Protein AF-A0A2G9TYV4-F1 (afdb_monomer_lite)

Sequence (156 aa):
MEMLVFETKEGEVLARVSMEAICGSSRYFHGMFTSDLFEKRSGRRRFLFCPEEEDCSAEDFTRFLHYLAGCRSQCTAISSAHTCVALIRLSDRYLCPTLSEFVCSPHGPVRRILTGETLPAGGDVSANVDTVLHQFAGRGSASLHMSVPLARRHLH

Organism: Teladorsagia circumcincta (NCBI:txid45464)

Foldseek 3Di:
DQWAWEAEPVRHTLDIAHLVLLLVQFVQSVCCCVDPHVCVVVVHRYHYDDCVVLVADSLLVSLLRCVSNVNPPCSNDDDEPRSLVSQCSVCVVRVRVVSVCQQPPPPHPCVVHPDQVRDPPDDDNVCPVCVVVCVVVVPPDDDDPDPDPPPDDDDD

Structure (mmCIF, N/CA/C/O backbone):
data_AF-A0A2G9TYV4-F1
#
_entry.id   AF-A0A2G9TYV4-F1
#
loop_
_atom_site.group_PDB
_atom_site.id
_atom_site.type_symbol
_atom_site.label_atom_id
_atom_site.label_alt_id
_atom_site.label_comp_id
_atom_site.label_asym_id
_atom_site.label_entity_id
_atom_site.label_seq_id
_atom_site.pdbx_PDB_ins_code
_atom_site.Cartn_x
_atom_site.Cartn_y
_atom_site.Cartn_z
_atom_site.occupancy
_atom_site.B_iso_or_equiv
_atom_site.auth_seq_id
_atom_site.auth_comp_id
_atom_site.auth_asym_id
_atom_site.auth_atom_id
_atom_site.pdbx_PDB_model_num
ATOM 1 N N . MET A 1 1 ? -18.434 -3.337 7.833 1.00 64.56 1 MET A N 1
ATOM 2 C CA . MET A 1 1 ? -16.976 -3.531 7.689 1.00 64.56 1 MET A CA 1
ATOM 3 C C . MET A 1 1 ? -16.286 -2.244 8.069 1.00 64.56 1 MET A C 1
ATOM 5 O O . MET A 1 1 ? -16.724 -1.185 7.635 1.00 64.56 1 MET A O 1
ATOM 9 N N . GLU A 1 2 ? -15.263 -2.331 8.906 1.00 86.50 2 GLU A N 1
ATOM 10 C CA . GLU A 1 2 ? -14.478 -1.171 9.316 1.00 86.50 2 GLU A CA 1
ATOM 11 C C . GLU A 1 2 ? -13.427 -0.847 8.248 1.00 86.50 2 GLU A C 1
ATOM 13 O O . GLU A 1 2 ? -12.725 -1.742 7.772 1.00 86.50 2 GLU A O 1
ATOM 18 N N . MET A 1 3 ? -13.357 0.420 7.836 1.00 92.25 3 MET A N 1
ATOM 19 C CA . MET A 1 3 ? -12.525 0.878 6.721 1.00 92.25 3 MET A CA 1
ATOM 20 C C . MET A 1 3 ? -11.493 1.886 7.211 1.00 92.25 3 MET A C 1
ATOM 22 O O . MET A 1 3 ? -11.811 2.761 8.017 1.00 92.25 3 MET A O 1
ATOM 26 N N . LEU A 1 4 ? -10.278 1.787 6.681 1.00 92.75 4 LEU A N 1
ATOM 27 C CA . LEU A 1 4 ? -9.241 2.799 6.813 1.00 92.75 4 LEU A CA 1
ATOM 28 C C . LEU A 1 4 ? -9.221 3.669 5.560 1.00 92.75 4 LEU A C 1
ATOM 30 O O . LEU A 1 4 ? -9.343 3.162 4.443 1.00 92.75 4 LEU A O 1
ATOM 34 N N . VAL A 1 5 ? -9.071 4.973 5.755 1.00 94.56 5 VAL A N 1
ATOM 35 C CA . VAL A 1 5 ? -8.992 5.975 4.693 1.00 94.56 5 VAL A CA 1
ATOM 36 C C . VAL A 1 5 ? -7.582 6.541 4.675 1.00 94.56 5 VAL A C 1
ATOM 38 O O . VAL A 1 5 ? -7.092 7.007 5.702 1.00 94.56 5 VAL A O 1
ATOM 41 N N . PHE A 1 6 ? -6.954 6.506 3.507 1.00 95.81 6 PHE A N 1
ATOM 42 C CA . PHE A 1 6 ? -5.655 7.114 3.259 1.00 95.81 6 PHE A CA 1
ATOM 43 C C . PHE A 1 6 ? -5.861 8.330 2.368 1.00 95.81 6 PHE A C 1
ATOM 45 O O . PHE A 1 6 ? -6.524 8.219 1.335 1.00 95.81 6 PHE A O 1
ATOM 52 N N . GLU A 1 7 ? -5.340 9.479 2.779 1.00 96.12 7 GLU A N 1
ATOM 53 C CA . GLU A 1 7 ? -5.560 10.752 2.093 1.00 96.12 7 GLU A CA 1
ATOM 54 C C . GLU A 1 7 ? -4.314 11.633 2.078 1.00 96.12 7 GLU A C 1
ATOM 56 O O . GLU A 1 7 ? -3.434 11.478 2.921 1.00 96.12 7 GLU A O 1
ATOM 61 N N . THR A 1 8 ? -4.231 12.559 1.129 1.00 93.12 8 THR A N 1
ATOM 62 C CA . THR A 1 8 ? -3.168 13.568 1.074 1.00 93.12 8 THR A CA 1
ATOM 63 C C . THR A 1 8 ? -3.439 14.725 2.045 1.00 93.12 8 THR A C 1
ATOM 65 O O . THR A 1 8 ? -4.520 14.833 2.630 1.00 93.12 8 THR A O 1
ATOM 68 N N . LYS A 1 9 ? -2.466 15.634 2.203 1.00 89.94 9 LYS A N 1
ATOM 69 C CA . LYS A 1 9 ? -2.612 16.875 2.997 1.00 89.94 9 LYS A CA 1
ATOM 70 C C . LYS A 1 9 ? -3.726 17.782 2.476 1.00 89.94 9 LYS A C 1
ATOM 72 O O . LYS A 1 9 ? -4.342 18.506 3.253 1.00 89.94 9 LYS A O 1
ATOM 77 N N . GLU A 1 10 ? -4.010 17.700 1.185 1.00 90.94 10 GLU A N 1
ATOM 78 C CA . GLU A 1 10 ? -5.048 18.447 0.480 1.00 90.94 10 GLU A CA 1
ATOM 79 C C . GLU A 1 10 ? -6.441 17.810 0.647 1.00 90.94 10 GLU A C 1
ATOM 81 O O . GLU A 1 10 ? -7.436 18.378 0.201 1.00 90.94 10 GLU A O 1
ATOM 86 N N . GLY A 1 11 ? -6.529 16.645 1.305 1.00 89.00 11 GLY A N 1
ATOM 87 C CA . GLY A 1 11 ? -7.773 15.904 1.525 1.00 89.00 11 GLY A CA 1
ATOM 88 C C . GLY A 1 11 ? -8.179 14.995 0.361 1.00 89.00 11 GLY A C 1
ATOM 89 O O . GLY A 1 11 ? -9.300 14.479 0.351 1.00 89.00 11 GLY A O 1
ATOM 90 N N . GLU A 1 12 ? -7.299 14.781 -0.623 1.00 93.75 12 GLU A N 1
ATOM 91 C CA . GLU A 1 12 ? -7.543 13.827 -1.704 1.00 93.75 12 GLU A CA 1
ATOM 92 C C . GLU A 1 12 ? -7.446 12.397 -1.167 1.00 93.75 12 GLU A C 1
ATOM 94 O O . GLU A 1 12 ? -6.443 12.009 -0.571 1.00 93.75 12 GLU A O 1
ATOM 99 N N . VAL A 1 13 ? -8.485 11.587 -1.377 1.00 95.81 13 VAL A N 1
ATOM 100 C CA . VAL A 1 13 ? -8.504 10.193 -0.918 1.00 95.81 13 VAL A CA 1
ATOM 101 C C . VAL A 1 13 ? -7.739 9.315 -1.902 1.00 95.81 13 VAL A C 1
ATOM 103 O O . VAL A 1 13 ? -8.197 9.097 -3.019 1.00 95.81 13 VAL A O 1
ATOM 106 N N . LEU A 1 14 ? -6.636 8.734 -1.438 1.00 93.88 14 LEU A N 1
ATOM 107 C CA . LEU A 1 14 ? -5.810 7.802 -2.204 1.00 93.88 14 LEU A CA 1
ATOM 108 C C . LEU A 1 14 ? -6.444 6.414 -2.277 1.00 93.88 14 LEU A C 1
ATOM 110 O O . LEU A 1 14 ? -6.595 5.835 -3.349 1.00 93.88 14 LEU A O 1
ATOM 114 N N . ALA A 1 15 ? -6.847 5.867 -1.126 1.00 94.44 15 ALA A N 1
ATOM 115 C CA . ALA A 1 15 ? -7.529 4.580 -1.080 1.00 94.44 15 ALA A CA 1
ATOM 116 C C . ALA A 1 15 ? -8.371 4.404 0.185 1.00 94.44 15 ALA A C 1
ATOM 118 O O . ALA A 1 15 ? -8.148 5.025 1.229 1.00 94.44 15 ALA A O 1
ATOM 119 N N . ARG A 1 16 ? -9.331 3.482 0.088 1.00 94.81 16 ARG A N 1
ATOM 120 C CA . ARG A 1 16 ? -10.092 2.953 1.221 1.00 94.81 16 ARG A CA 1
ATOM 121 C C . ARG A 1 16 ? -9.846 1.456 1.305 1.00 94.81 16 ARG A C 1
ATOM 123 O O . ARG A 1 16 ? -10.184 0.733 0.372 1.00 94.81 16 ARG A O 1
ATOM 130 N N . VAL A 1 17 ? -9.279 0.995 2.413 1.00 94.00 17 VAL A N 1
ATOM 131 C CA . VAL A 1 17 ? -8.905 -0.414 2.605 1.00 94.00 17 VAL A CA 1
ATOM 132 C C . VAL A 1 17 ? -9.639 -0.963 3.819 1.00 94.00 17 VAL A C 1
ATOM 134 O O . VAL A 1 17 ? -9.769 -0.268 4.827 1.00 94.00 17 VAL A O 1
ATOM 137 N N . SER A 1 18 ? -10.151 -2.192 3.737 1.00 93.69 18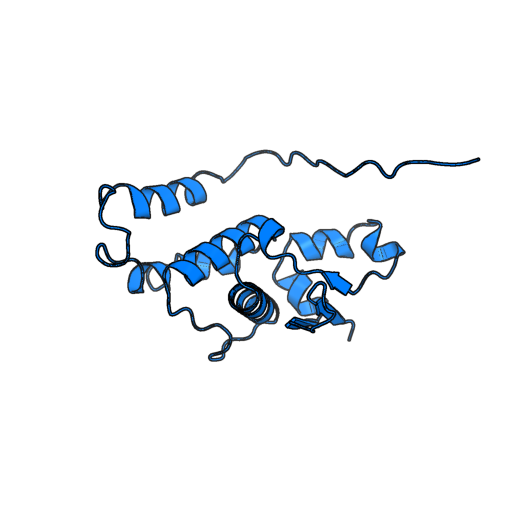 SER A N 1
ATOM 138 C CA . SER A 1 18 ? -10.776 -2.816 4.902 1.00 93.69 18 SER A CA 1
ATOM 139 C C . SER A 1 18 ? -9.729 -3.079 5.983 1.00 93.69 18 SER A C 1
ATOM 141 O O . SER A 1 18 ? -8.599 -3.486 5.699 1.00 93.69 18 SER A O 1
ATOM 143 N N . MET A 1 19 ? -10.109 -2.856 7.240 1.00 91.00 19 MET A N 1
ATOM 144 C CA . MET A 1 19 ? -9.226 -3.127 8.374 1.00 91.00 19 MET A CA 1
ATOM 145 C C . MET A 1 19 ? -8.832 -4.611 8.434 1.00 91.00 19 MET A C 1
ATOM 147 O O . MET A 1 19 ? -7.707 -4.944 8.782 1.00 91.00 19 MET A O 1
ATOM 151 N N . GLU A 1 20 ? -9.731 -5.509 8.037 1.00 91.62 20 GLU A N 1
ATOM 152 C CA . GLU A 1 20 ? -9.445 -6.942 7.954 1.00 91.62 20 GLU A CA 1
ATOM 153 C C . GLU A 1 20 ? -8.304 -7.247 6.971 1.00 91.62 20 GLU A C 1
ATOM 155 O O . GLU A 1 20 ? -7.328 -7.897 7.343 1.00 91.62 20 GLU A O 1
ATOM 160 N N . ALA A 1 21 ? -8.380 -6.724 5.742 1.00 92.25 21 ALA A N 1
ATOM 161 C CA . ALA A 1 21 ? -7.376 -6.995 4.715 1.00 92.25 21 ALA A CA 1
ATOM 162 C C . ALA A 1 21 ? -6.012 -6.395 5.078 1.00 92.25 21 ALA A C 1
ATOM 164 O O . ALA A 1 21 ? -4.978 -7.054 4.937 1.00 92.25 21 ALA A O 1
ATOM 165 N N . ILE A 1 22 ? -6.004 -5.168 5.605 1.00 92.19 22 ILE A N 1
ATOM 166 C CA . ILE A 1 22 ? -4.757 -4.488 5.953 1.00 92.19 22 ILE A CA 1
ATOM 167 C C . ILE A 1 22 ? -4.075 -5.134 7.167 1.00 92.19 22 ILE A C 1
ATOM 169 O O . ILE A 1 22 ? -2.862 -5.324 7.151 1.00 92.19 22 ILE A O 1
ATOM 173 N N . CYS A 1 23 ? -4.834 -5.561 8.183 1.00 91.50 23 CYS A N 1
ATOM 174 C CA . CYS A 1 23 ? -4.296 -6.287 9.335 1.00 91.50 23 CYS A CA 1
ATOM 175 C C . CYS A 1 23 ? -3.861 -7.712 8.976 1.00 91.50 23 CYS A C 1
ATOM 177 O O . CYS A 1 23 ? -2.940 -8.234 9.598 1.00 91.50 23 CYS A O 1
ATOM 179 N N . GLY A 1 24 ? -4.499 -8.348 7.989 1.00 91.62 24 GLY A N 1
ATOM 180 C CA . GLY A 1 24 ? -4.069 -9.648 7.471 1.00 91.62 24 GLY A CA 1
ATOM 181 C C . GLY A 1 24 ? -2.765 -9.575 6.671 1.00 91.62 24 GLY A C 1
ATOM 182 O O . GLY A 1 24 ? -1.984 -10.524 6.680 1.00 91.62 24 GLY A O 1
ATOM 183 N N . SER A 1 25 ? -2.507 -8.442 6.012 1.00 91.38 25 SER A N 1
ATOM 184 C CA . SER A 1 25 ? -1.367 -8.277 5.098 1.00 91.38 25 SER A CA 1
ATOM 185 C C . SER A 1 25 ? -0.159 -7.561 5.712 1.00 91.38 25 SER A C 1
ATOM 187 O O . SER A 1 25 ? 0.959 -7.728 5.228 1.00 91.38 25 SER A O 1
ATOM 189 N N . SER A 1 26 ? -0.361 -6.775 6.772 1.00 93.44 26 SER A N 1
ATOM 190 C CA . SER A 1 26 ? 0.674 -5.955 7.409 1.00 93.44 26 SER A CA 1
ATOM 191 C C . SER A 1 26 ? 0.731 -6.218 8.912 1.00 93.44 26 SER A C 1
ATOM 193 O O . SER A 1 26 ? -0.211 -5.892 9.644 1.00 93.44 26 SER A O 1
ATOM 195 N N . ARG A 1 27 ? 1.896 -6.645 9.412 1.00 91.69 27 ARG A N 1
ATOM 196 C CA . ARG A 1 27 ? 2.110 -6.796 10.862 1.00 91.69 27 ARG A CA 1
ATOM 197 C C . ARG A 1 27 ? 2.092 -5.461 11.606 1.00 91.69 27 ARG A C 1
ATOM 199 O O . ARG A 1 27 ? 1.714 -5.439 12.773 1.00 91.69 27 ARG A O 1
ATOM 206 N N . TYR A 1 28 ? 2.448 -4.364 10.937 1.00 91.00 28 TYR A N 1
ATOM 207 C CA . TYR A 1 28 ? 2.394 -3.017 11.504 1.00 91.00 28 TYR A CA 1
ATOM 208 C C . TYR A 1 28 ? 0.957 -2.630 11.886 1.00 91.00 28 TYR A C 1
ATOM 210 O O . TYR A 1 28 ? 0.657 -2.426 13.061 1.00 91.00 28 TYR A O 1
ATOM 218 N N . PHE A 1 29 ? 0.044 -2.617 10.908 1.00 90.75 29 PHE A N 1
ATOM 219 C CA . PHE A 1 29 ? -1.376 -2.347 11.149 1.00 90.75 29 PHE A CA 1
ATOM 220 C C . PHE A 1 29 ? -2.020 -3.384 12.074 1.00 90.75 29 PHE A C 1
ATOM 222 O O . PHE A 1 29 ? -2.789 -3.003 12.955 1.00 90.75 29 PHE A O 1
ATOM 229 N N . HIS A 1 30 ? -1.659 -4.668 11.949 1.00 90.38 30 HIS A N 1
ATOM 230 C CA . HIS A 1 30 ? -2.106 -5.680 12.902 1.00 90.38 30 HIS A CA 1
ATOM 231 C C . HIS A 1 30 ? -1.752 -5.274 14.336 1.00 90.38 30 HIS A C 1
ATOM 233 O O . HIS A 1 30 ? -2.644 -5.165 15.168 1.00 90.38 30 HIS A O 1
ATOM 239 N N . GLY A 1 31 ? -0.479 -4.975 14.612 1.00 88.06 31 GLY A N 1
ATOM 240 C CA . GLY A 1 31 ? -0.024 -4.547 15.933 1.00 88.06 31 GLY A CA 1
ATOM 241 C C . GLY A 1 31 ? -0.699 -3.261 16.412 1.00 88.06 31 GLY A C 1
ATOM 242 O O . GLY A 1 31 ? -1.088 -3.189 17.575 1.00 88.06 31 GLY A O 1
ATOM 243 N N . MET A 1 32 ? -0.903 -2.285 15.522 1.00 85.69 32 MET A N 1
ATOM 244 C CA . MET A 1 32 ? -1.574 -1.013 15.819 1.00 85.69 32 MET A CA 1
ATOM 245 C C . MET A 1 32 ? -3.020 -1.199 16.303 1.00 85.69 32 MET A C 1
ATOM 247 O O . MET A 1 32 ? -3.454 -0.498 17.216 1.00 85.69 32 MET A O 1
ATOM 251 N N . PHE A 1 33 ? -3.767 -2.132 15.705 1.00 84.25 33 PHE A N 1
ATOM 252 C CA . PHE A 1 33 ? -5.195 -2.315 15.989 1.00 84.25 33 PHE A CA 1
ATOM 253 C C . PHE A 1 33 ? -5.515 -3.467 16.949 1.00 84.25 33 PHE A C 1
ATOM 255 O O . PHE A 1 33 ? -6.589 -3.462 17.557 1.00 84.25 33 PHE A O 1
ATOM 262 N N . THR A 1 34 ? -4.628 -4.451 17.119 1.00 79.06 34 THR A N 1
ATOM 263 C CA . THR A 1 34 ? -4.834 -5.533 18.097 1.00 79.06 34 THR A CA 1
ATOM 264 C C . THR A 1 34 ? -4.306 -5.178 19.477 1.00 79.06 34 THR A C 1
ATOM 266 O O . THR A 1 34 ? -4.950 -5.528 20.470 1.00 79.06 34 THR A O 1
ATOM 269 N N . SER A 1 35 ? -3.205 -4.430 19.551 1.00 64.38 35 SER A N 1
ATOM 270 C CA . SER A 1 35 ? -2.668 -3.938 20.816 1.00 64.38 35 SER A CA 1
ATOM 271 C C . SER A 1 35 ? -3.591 -2.879 21.419 1.00 64.38 35 SER A C 1
ATOM 273 O O . SER A 1 35 ? -4.299 -2.160 20.713 1.00 64.38 35 SER A O 1
ATOM 275 N N . ASP A 1 36 ? -3.537 -2.719 22.738 1.00 63.34 36 ASP A N 1
ATOM 276 C CA . ASP A 1 36 ? -4.225 -1.657 23.488 1.00 63.34 36 ASP A CA 1
ATOM 277 C C . ASP A 1 36 ? -3.595 -0.259 23.266 1.00 63.34 36 ASP A C 1
ATOM 279 O O . ASP A 1 36 ? -3.563 0.596 24.154 1.00 63.34 36 ASP A O 1
ATOM 283 N N . LEU A 1 37 ? -3.071 -0.031 22.060 1.00 60.72 37 LEU A N 1
ATOM 284 C CA . LEU A 1 37 ? -2.454 1.207 21.613 1.00 60.72 37 LEU A CA 1
ATOM 285 C C . LEU A 1 37 ? -3.516 2.284 21.354 1.00 60.72 37 LEU A C 1
ATOM 287 O O . LEU A 1 37 ? -4.715 2.019 21.194 1.00 60.72 37 LEU A O 1
ATOM 291 N N . PHE A 1 38 ? -3.060 3.536 21.355 1.00 55.94 38 PHE A N 1
ATOM 292 C CA . PHE A 1 38 ? -3.910 4.722 21.295 1.00 55.94 38 PHE A CA 1
ATOM 293 C C . PHE A 1 38 ? -4.833 4.725 20.069 1.00 55.94 38 PHE A C 1
ATOM 295 O O . PHE A 1 38 ? -5.961 5.194 20.159 1.00 55.94 38 PHE A O 1
ATOM 302 N N . GLU A 1 39 ? -4.423 4.156 18.939 1.00 59.88 39 GLU A N 1
ATOM 303 C CA . GLU A 1 39 ? -5.185 4.099 17.686 1.00 59.88 39 GLU A CA 1
ATOM 304 C C . GLU A 1 39 ? -6.472 3.266 17.795 1.00 59.88 39 GLU A C 1
ATOM 306 O O . GLU A 1 39 ? -7.505 3.637 17.225 1.00 59.88 39 GLU A O 1
ATOM 311 N N . LYS A 1 40 ? -6.455 2.182 18.583 1.00 56.97 40 LYS A N 1
ATOM 312 C CA . LYS A 1 40 ? -7.660 1.402 18.900 1.00 56.97 40 LYS A CA 1
ATOM 313 C C . LYS A 1 40 ? -8.592 2.185 19.826 1.00 56.97 40 LYS A C 1
ATOM 315 O O . LYS A 1 40 ? -9.795 2.223 19.587 1.00 56.97 40 LYS A O 1
ATOM 320 N N . ARG A 1 41 ? -8.034 2.856 20.842 1.00 54.28 41 ARG A N 1
ATOM 321 C CA . ARG A 1 41 ? -8.795 3.630 21.845 1.00 54.28 41 ARG A CA 1
ATOM 322 C C . ARG A 1 41 ? -9.331 4.969 21.319 1.00 54.28 41 ARG A C 1
ATOM 324 O O . ARG A 1 41 ? -10.338 5.450 21.819 1.00 54.28 41 ARG A O 1
ATOM 331 N N . SER A 1 42 ? -8.684 5.552 20.311 1.00 60.97 42 SER A N 1
ATOM 332 C CA . SER A 1 42 ? -9.048 6.842 19.700 1.00 60.97 42 SER A CA 1
ATOM 333 C C . SER A 1 42 ? -9.987 6.718 18.501 1.00 60.97 42 SER A C 1
ATOM 335 O O . SER A 1 42 ? -10.487 7.730 18.018 1.00 60.97 42 SER A O 1
ATOM 337 N N . GLY A 1 43 ? -10.214 5.505 17.983 1.00 70.06 43 GLY A N 1
ATOM 338 C CA . GLY A 1 43 ? -11.021 5.313 16.778 1.00 70.06 43 GLY A CA 1
ATOM 339 C C . GLY A 1 43 ? -10.388 5.930 15.526 1.00 70.06 43 GLY A C 1
ATOM 340 O O . GLY A 1 43 ? -11.099 6.275 14.584 1.00 70.06 43 GLY A O 1
ATOM 341 N N . ARG A 1 44 ? -9.055 6.091 15.483 1.00 79.06 44 ARG A N 1
ATOM 342 C CA . ARG A 1 44 ? -8.371 6.650 14.311 1.00 79.06 44 ARG A CA 1
ATOM 343 C C . ARG A 1 44 ? -8.547 5.713 13.115 1.00 79.06 44 ARG A C 1
ATOM 345 O O . ARG A 1 44 ? -8.087 4.572 13.134 1.00 79.06 44 ARG A O 1
ATOM 352 N N . ARG A 1 45 ? -9.225 6.197 12.072 1.00 88.00 45 ARG A N 1
ATOM 353 C CA . ARG A 1 45 ? -9.441 5.478 10.798 1.00 88.00 45 ARG A CA 1
ATOM 354 C C . ARG A 1 45 ? -8.891 6.214 9.583 1.00 88.00 45 ARG A C 1
ATOM 356 O O . ARG A 1 45 ? -9.063 5.745 8.465 1.00 88.00 45 ARG A O 1
ATOM 363 N N . ARG A 1 46 ? -8.249 7.363 9.800 1.00 90.69 46 ARG A N 1
ATOM 364 C CA . ARG A 1 46 ? -7.694 8.210 8.745 1.00 90.69 46 ARG A CA 1
ATOM 365 C C . ARG A 1 46 ? -6.186 8.329 8.905 1.00 90.69 46 ARG A C 1
ATOM 367 O O . ARG A 1 46 ? -5.687 8.601 10.006 1.00 90.69 46 ARG A O 1
ATOM 374 N N . PHE A 1 47 ? -5.487 8.112 7.803 1.00 92.19 47 PHE A N 1
ATOM 375 C CA . PHE A 1 47 ? -4.039 8.164 7.698 1.00 92.19 47 PHE A CA 1
ATOM 376 C C . PHE A 1 47 ? -3.662 9.159 6.614 1.00 92.19 47 PHE A C 1
ATOM 378 O O . PHE A 1 47 ? -4.249 9.163 5.534 1.00 92.19 47 PHE A O 1
ATOM 385 N N . LEU A 1 48 ? -2.692 10.005 6.938 1.00 94.44 48 LEU A N 1
ATOM 386 C CA . LEU A 1 48 ? -2.212 11.035 6.042 1.00 94.44 48 LEU A CA 1
ATOM 387 C C . LEU A 1 48 ? -1.003 10.496 5.288 1.00 94.44 48 LEU A C 1
ATOM 389 O O . LEU A 1 48 ? -0.048 10.043 5.914 1.00 94.44 48 LEU A O 1
ATOM 393 N N . PHE A 1 49 ? -1.055 10.546 3.967 1.00 95.12 49 PHE A N 1
ATOM 394 C CA . PHE A 1 49 ? 0.086 10.292 3.110 1.00 95.12 49 PHE A CA 1
ATOM 395 C C . PHE A 1 49 ? 0.950 11.551 3.017 1.00 95.12 49 PHE A C 1
ATOM 397 O O . PHE A 1 49 ? 0.450 12.657 2.799 1.00 95.12 49 PHE A O 1
ATOM 404 N N . CYS A 1 50 ? 2.256 11.366 3.178 1.00 93.06 50 CYS A N 1
ATOM 405 C CA . CYS A 1 50 ? 3.255 12.419 3.108 1.00 93.06 50 CYS A CA 1
ATOM 406 C C . CYS A 1 50 ? 4.391 11.924 2.194 1.00 93.06 50 CYS A C 1
ATOM 408 O O . CYS A 1 50 ? 5.112 11.011 2.602 1.00 93.06 50 CYS A O 1
ATOM 410 N N . PRO A 1 51 ? 4.544 12.469 0.970 1.00 90.62 51 PRO A N 1
ATOM 411 C CA . PRO A 1 51 ? 5.545 11.998 0.009 1.00 90.62 51 PRO A CA 1
ATOM 412 C C . PRO A 1 51 ? 6.965 11.983 0.576 1.00 90.62 51 PRO A C 1
ATOM 414 O O . PRO A 1 51 ? 7.731 11.067 0.296 1.00 90.62 51 PRO A O 1
ATOM 417 N N . GLU A 1 52 ? 7.306 12.972 1.403 1.00 91.25 52 GLU A N 1
ATOM 418 C CA . GLU A 1 52 ? 8.636 13.101 1.997 1.00 91.25 52 GLU A CA 1
ATOM 419 C C . GLU A 1 52 ? 8.886 12.056 3.090 1.00 91.25 52 GLU A C 1
ATOM 421 O O . GLU A 1 52 ? 10.006 11.579 3.246 1.00 91.25 52 GLU A O 1
ATOM 426 N N . GLU A 1 53 ? 7.853 11.688 3.855 1.00 89.25 53 GLU A N 1
ATOM 427 C CA . GLU A 1 53 ? 7.980 10.672 4.905 1.00 89.25 53 GLU A CA 1
ATOM 428 C C . GLU A 1 53 ? 7.973 9.262 4.329 1.00 89.25 53 GLU A C 1
ATOM 430 O O . GLU A 1 53 ? 8.696 8.400 4.827 1.00 89.25 53 GLU A O 1
ATOM 435 N N . GLU A 1 54 ? 7.136 9.019 3.320 1.00 90.50 54 GLU A N 1
ATOM 436 C CA . GLU A 1 54 ? 6.977 7.712 2.682 1.00 90.50 54 GLU A CA 1
ATOM 437 C C . GLU A 1 54 ? 8.004 7.462 1.569 1.00 90.50 54 GLU A C 1
ATOM 439 O O . GLU A 1 54 ? 8.133 6.325 1.120 1.00 90.50 54 GLU A O 1
ATOM 444 N N . ASP A 1 55 ? 8.736 8.499 1.145 1.00 90.62 55 ASP A N 1
ATOM 445 C CA . ASP A 1 55 ? 9.795 8.453 0.127 1.00 90.62 55 ASP A CA 1
ATOM 446 C C . ASP A 1 55 ? 9.340 7.762 -1.175 1.00 90.62 55 ASP A C 1
ATOM 448 O O . ASP A 1 55 ? 10.029 6.924 -1.765 1.00 90.62 55 ASP A O 1
ATOM 452 N N . CYS A 1 56 ? 8.110 8.068 -1.596 1.00 92.06 56 CYS A N 1
ATOM 453 C CA . CYS A 1 56 ? 7.499 7.533 -2.809 1.00 92.06 56 CYS A CA 1
ATOM 454 C C . CYS A 1 56 ? 6.395 8.452 -3.350 1.00 92.06 56 CYS A C 1
ATOM 456 O O . CYS A 1 56 ? 5.963 9.407 -2.703 1.00 92.06 56 CYS A O 1
ATOM 458 N N . SER A 1 57 ? 5.930 8.155 -4.565 1.00 94.19 57 SER A N 1
ATOM 459 C CA . SER A 1 57 ? 4.802 8.857 -5.175 1.00 94.19 57 SER A CA 1
ATOM 460 C C . SER A 1 57 ? 3.466 8.411 -4.566 1.00 94.19 57 SER A C 1
ATOM 462 O O . SER A 1 57 ? 3.324 7.277 -4.101 1.00 94.19 57 SER A O 1
ATOM 464 N N . ALA A 1 58 ? 2.446 9.274 -4.635 1.00 94.12 58 ALA A N 1
ATOM 465 C CA . ALA A 1 58 ? 1.079 8.910 -4.248 1.00 94.12 58 ALA A CA 1
ATOM 466 C C . ALA A 1 58 ? 0.554 7.703 -5.048 1.00 94.12 58 ALA A C 1
ATOM 468 O O . ALA A 1 58 ? -0.194 6.883 -4.517 1.00 94.12 58 ALA A O 1
ATOM 469 N N . GLU A 1 59 ? 0.976 7.561 -6.308 1.00 94.25 59 GLU A N 1
ATOM 470 C CA . GLU A 1 59 ? 0.614 6.429 -7.161 1.00 94.25 59 GLU A CA 1
ATOM 471 C C . GLU A 1 59 ? 1.227 5.116 -6.652 1.00 94.25 59 GLU A C 1
ATOM 473 O O . GLU A 1 59 ? 0.520 4.117 -6.507 1.00 94.25 59 GLU A O 1
ATOM 478 N N . ASP A 1 60 ? 2.522 5.112 -6.323 1.00 94.06 60 ASP A N 1
ATOM 479 C CA . ASP A 1 60 ? 3.205 3.935 -5.775 1.00 94.06 60 ASP A CA 1
ATOM 480 C C . ASP A 1 60 ? 2.651 3.556 -4.393 1.00 94.06 60 ASP A C 1
ATOM 482 O O . ASP A 1 60 ? 2.441 2.372 -4.113 1.00 94.06 60 ASP A O 1
ATOM 486 N N . PHE A 1 61 ? 2.325 4.547 -3.557 1.00 95.69 61 PHE A N 1
ATOM 487 C CA . PHE A 1 61 ? 1.662 4.313 -2.274 1.00 95.69 61 PHE A CA 1
ATOM 488 C C . PHE A 1 61 ? 0.250 3.743 -2.453 1.00 95.69 61 PHE A C 1
ATOM 490 O O . PHE A 1 61 ? -0.137 2.784 -1.788 1.00 95.69 61 PHE A O 1
ATOM 497 N N . THR A 1 62 ? -0.521 4.263 -3.406 1.00 95.19 62 THR A N 1
ATOM 498 C CA . THR A 1 62 ? -1.856 3.738 -3.729 1.00 95.19 62 THR A CA 1
ATOM 499 C C . THR A 1 62 ? -1.765 2.294 -4.223 1.00 95.19 62 THR A C 1
ATOM 501 O O . THR A 1 62 ? -2.508 1.425 -3.761 1.00 95.19 62 THR A O 1
ATOM 504 N N . ARG A 1 63 ? -0.793 1.990 -5.088 1.00 94.88 63 ARG A N 1
ATOM 505 C CA . ARG A 1 63 ? -0.489 0.633 -5.563 1.00 94.88 63 ARG A CA 1
ATOM 506 C C . ARG A 1 63 ? -0.150 -0.317 -4.410 1.00 94.88 63 ARG A C 1
ATOM 508 O O . ARG A 1 63 ? -0.650 -1.445 -4.375 1.00 94.88 63 ARG A O 1
ATOM 515 N N . PHE A 1 64 ? 0.635 0.145 -3.439 1.00 95.31 64 PHE A N 1
ATOM 516 C CA . PHE A 1 64 ? 0.909 -0.580 -2.198 1.00 95.31 64 PHE A CA 1
ATOM 517 C C . PHE A 1 64 ? -0.375 -0.880 -1.406 1.00 95.31 64 PHE A C 1
ATOM 519 O O . PHE A 1 64 ? -0.620 -2.033 -1.047 1.00 95.31 64 PHE A O 1
ATOM 526 N N . LEU A 1 65 ? -1.246 0.112 -1.203 1.00 95.25 65 LEU A N 1
ATOM 527 C CA . LEU A 1 65 ? -2.525 -0.072 -0.505 1.00 95.25 65 LEU A CA 1
ATOM 528 C C . LEU A 1 65 ? -3.441 -1.070 -1.223 1.00 95.25 65 LEU A C 1
ATOM 530 O O . LEU A 1 65 ? -4.066 -1.914 -0.578 1.00 95.25 65 LEU A O 1
ATOM 534 N N . HIS A 1 66 ? -3.477 -1.036 -2.556 1.00 94.12 66 HIS A N 1
ATOM 535 C CA . HIS A 1 66 ? -4.182 -2.037 -3.353 1.00 94.12 66 HIS A CA 1
ATOM 536 C C . HIS A 1 66 ? -3.620 -3.444 -3.134 1.00 94.12 66 HIS A C 1
ATOM 538 O O . HIS A 1 66 ? -4.395 -4.398 -3.043 1.00 94.12 66 HIS A O 1
ATOM 544 N N . TYR A 1 67 ? -2.300 -3.597 -2.999 1.00 92.00 67 TYR A N 1
ATOM 545 C CA . TYR A 1 67 ? -1.703 -4.891 -2.681 1.00 92.00 67 TYR A CA 1
ATOM 546 C C . TYR A 1 67 ? -2.149 -5.410 -1.309 1.00 92.00 67 TYR A C 1
ATOM 548 O O . TYR A 1 67 ? -2.542 -6.576 -1.212 1.00 92.00 67 TYR A O 1
ATOM 556 N N . LEU A 1 68 ? -2.153 -4.550 -0.282 1.00 92.12 68 LEU A N 1
ATOM 557 C CA . LEU A 1 68 ? -2.633 -4.896 1.064 1.00 92.12 68 LEU A CA 1
ATOM 558 C C . LEU A 1 68 ? -4.125 -5.230 1.094 1.00 92.12 68 LEU A C 1
ATOM 560 O O . LEU A 1 68 ? -4.557 -6.073 1.875 1.00 92.12 68 LEU A O 1
ATOM 564 N N . ALA A 1 69 ? -4.912 -4.602 0.221 1.00 91.75 69 ALA A N 1
ATOM 565 C CA . ALA A 1 69 ? -6.324 -4.916 0.034 1.00 91.75 69 ALA A CA 1
ATOM 566 C C . ALA A 1 69 ? -6.560 -6.270 -0.667 1.00 91.75 69 ALA A C 1
ATOM 568 O O . ALA A 1 69 ? -7.708 -6.660 -0.866 1.00 91.75 69 ALA A O 1
ATOM 569 N N . GLY A 1 70 ? -5.502 -6.968 -1.094 1.00 89.31 70 GLY A N 1
ATOM 570 C CA . GLY A 1 70 ? -5.606 -8.202 -1.870 1.00 89.31 70 GLY A CA 1
ATOM 571 C C . GLY A 1 70 ? -5.931 -7.979 -3.351 1.00 89.31 70 GLY A C 1
ATOM 572 O O . GLY A 1 70 ? -6.287 -8.932 -4.041 1.00 89.31 70 GLY A O 1
ATOM 573 N N . CYS A 1 71 ? -5.794 -6.754 -3.878 1.00 88.62 71 CYS A N 1
ATOM 574 C CA . CYS A 1 71 ? -5.983 -6.476 -5.304 1.00 88.62 71 CYS A CA 1
ATOM 575 C C . CYS A 1 71 ? -4.930 -7.245 -6.123 1.00 88.62 71 CYS A C 1
ATOM 577 O O . CYS A 1 71 ? -3.725 -7.199 -5.845 1.00 88.62 71 CYS A O 1
ATOM 579 N N . ARG A 1 72 ? -5.390 -7.970 -7.145 1.00 81.06 72 ARG A N 1
ATOM 580 C CA . ARG A 1 72 ? -4.553 -8.717 -8.106 1.00 81.06 72 ARG A CA 1
ATOM 581 C C . ARG A 1 72 ? -4.816 -8.300 -9.558 1.00 81.06 72 ARG A C 1
ATOM 583 O O . ARG A 1 72 ? -4.454 -9.017 -10.483 1.00 81.06 72 ARG A O 1
ATOM 590 N N . SER A 1 73 ? -5.490 -7.166 -9.752 1.00 82.44 73 SER A N 1
ATOM 591 C CA . SER A 1 73 ? -5.752 -6.602 -11.079 1.00 82.44 73 SER A CA 1
ATOM 592 C C . SER A 1 73 ? -4.592 -5.704 -11.533 1.00 82.44 73 SER A C 1
ATOM 594 O O . SER A 1 73 ? -3.554 -5.633 -10.879 1.00 82.44 73 SER A O 1
ATOM 596 N N . GLN A 1 74 ? -4.758 -4.981 -12.644 1.00 79.38 74 GLN A N 1
ATOM 597 C CA . GLN A 1 74 ? -3.733 -4.061 -13.157 1.00 79.38 74 GLN A CA 1
ATOM 598 C C . GLN A 1 74 ? -3.368 -2.938 -12.164 1.00 79.38 74 GLN A C 1
ATOM 600 O O . GLN A 1 74 ? -2.277 -2.384 -12.261 1.00 79.38 74 GLN A O 1
ATOM 605 N N . CYS A 1 75 ? -4.223 -2.677 -11.163 1.00 82.06 75 CYS A N 1
ATOM 606 C CA . CYS A 1 75 ? -3.966 -1.806 -10.005 1.00 82.06 75 CYS A CA 1
ATOM 607 C C . CYS A 1 75 ? -2.599 -2.060 -9.337 1.00 82.06 75 CYS A C 1
ATOM 609 O O . CYS A 1 75 ? -2.004 -1.133 -8.800 1.00 82.06 75 CYS A O 1
ATOM 611 N N . THR A 1 76 ? -2.108 -3.307 -9.355 1.00 82.31 76 THR A N 1
ATOM 612 C CA . THR A 1 76 ? -0.857 -3.734 -8.709 1.00 82.31 76 THR A CA 1
ATOM 613 C C . THR A 1 76 ? 0.255 -4.059 -9.701 1.00 82.31 76 THR A C 1
ATOM 615 O O . THR A 1 76 ? 1.298 -4.584 -9.311 1.00 82.31 76 THR A O 1
ATOM 618 N N . ALA A 1 77 ? 0.070 -3.735 -10.985 1.00 84.19 77 ALA A N 1
ATOM 619 C CA . ALA A 1 77 ? 1.099 -3.935 -11.991 1.00 84.19 77 ALA A CA 1
ATOM 620 C C . ALA A 1 77 ? 2.325 -3.065 -11.681 1.00 84.19 77 ALA A C 1
ATOM 622 O O . ALA A 1 77 ? 2.211 -1.861 -11.455 1.00 84.19 77 ALA A O 1
ATOM 623 N N . ILE A 1 78 ? 3.496 -3.697 -11.688 1.00 85.88 78 ILE A N 1
ATOM 624 C CA . ILE A 1 78 ? 4.791 -3.045 -11.517 1.00 85.88 78 ILE A CA 1
ATOM 625 C C . ILE A 1 78 ? 5.442 -2.987 -12.893 1.00 85.88 78 ILE A C 1
ATOM 627 O O . ILE A 1 78 ? 5.690 -4.030 -13.499 1.00 85.88 78 ILE A O 1
ATOM 631 N N . SER A 1 79 ? 5.679 -1.778 -13.388 1.00 83.44 79 SER A N 1
ATOM 632 C CA . SER A 1 79 ? 6.207 -1.523 -14.734 1.00 83.44 79 SER A CA 1
ATOM 633 C C . SER A 1 79 ? 7.538 -0.772 -14.735 1.00 83.44 79 SER A C 1
ATOM 635 O O . SER A 1 79 ? 8.142 -0.628 -15.793 1.00 83.44 79 SER A O 1
ATOM 637 N N . SER A 1 80 ? 8.013 -0.305 -13.576 1.00 86.06 80 SER A N 1
ATOM 638 C CA . SER A 1 80 ? 9.224 0.510 -13.472 1.00 86.06 80 SER A CA 1
ATOM 639 C C . SER A 1 80 ? 10.128 0.078 -12.317 1.00 86.06 80 SER A C 1
ATOM 641 O O . SER A 1 80 ? 9.669 -0.455 -11.302 1.00 86.06 80 SER A O 1
ATOM 643 N N . ALA A 1 81 ? 11.430 0.332 -12.479 1.00 84.50 81 ALA A N 1
ATOM 644 C CA . ALA A 1 81 ? 12.439 0.107 -11.447 1.00 84.50 81 ALA A CA 1
ATOM 645 C C . ALA A 1 81 ? 12.139 0.933 -10.186 1.00 84.50 81 ALA A C 1
ATOM 647 O O . ALA A 1 81 ? 12.268 0.436 -9.068 1.00 84.50 81 ALA A O 1
ATOM 648 N N . HIS A 1 82 ? 11.667 2.168 -10.376 1.00 86.62 82 HIS A N 1
ATOM 649 C CA . HIS A 1 82 ? 11.260 3.064 -9.298 1.00 86.62 82 HIS A CA 1
ATOM 650 C C . HIS A 1 82 ? 10.137 2.455 -8.449 1.00 86.62 82 HIS A C 1
ATOM 652 O O . HIS A 1 82 ? 10.261 2.369 -7.230 1.00 86.62 82 HIS A O 1
ATOM 658 N N . THR A 1 83 ? 9.085 1.939 -9.092 1.00 90.19 83 THR A N 1
ATOM 659 C CA . THR A 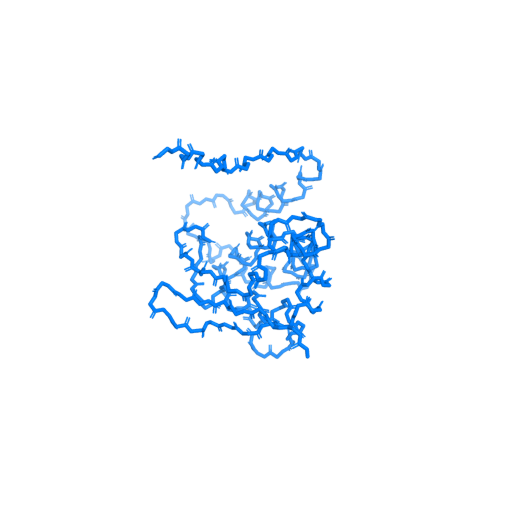1 83 ? 7.967 1.283 -8.401 1.00 90.19 83 THR A CA 1
ATOM 660 C C . THR A 1 83 ? 8.425 0.030 -7.648 1.00 90.19 83 THR A C 1
ATOM 662 O O . THR A 1 83 ? 7.965 -0.200 -6.532 1.00 90.19 83 THR A O 1
ATOM 665 N N . CYS A 1 84 ? 9.357 -0.766 -8.195 1.00 88.62 84 CYS A N 1
ATOM 666 C CA . CYS A 1 84 ? 9.948 -1.895 -7.459 1.00 88.62 84 CYS A CA 1
ATOM 667 C C . CYS A 1 84 ? 10.599 -1.430 -6.150 1.00 88.62 84 CYS A C 1
ATOM 669 O O . CYS A 1 84 ? 10.311 -1.981 -5.088 1.00 88.62 84 CYS A O 1
ATOM 671 N N . VAL A 1 85 ? 11.461 -0.411 -6.224 1.00 88.38 85 VAL A N 1
ATOM 672 C CA . VAL A 1 85 ? 12.178 0.120 -5.057 1.00 88.38 85 VAL A CA 1
ATOM 673 C C . VAL A 1 85 ? 11.202 0.701 -4.034 1.00 88.38 85 VAL A C 1
ATOM 675 O O . VAL A 1 85 ? 11.310 0.378 -2.851 1.00 88.38 85 VAL A O 1
ATOM 678 N N . ALA A 1 86 ? 10.216 1.485 -4.477 1.00 90.88 86 ALA A N 1
ATOM 679 C CA . ALA A 1 86 ? 9.189 2.054 -3.608 1.00 90.88 86 ALA A CA 1
ATOM 680 C C . ALA A 1 86 ? 8.400 0.961 -2.867 1.00 90.88 86 ALA A C 1
ATOM 682 O O . ALA A 1 86 ? 8.266 1.011 -1.647 1.00 90.88 86 ALA A O 1
ATOM 683 N N . LEU A 1 87 ? 7.940 -0.079 -3.572 1.00 91.88 87 LEU A N 1
ATOM 684 C CA . LEU A 1 87 ? 7.175 -1.171 -2.960 1.00 91.88 87 LEU A CA 1
ATOM 685 C C . LEU A 1 87 ? 8.006 -2.007 -1.982 1.00 91.88 87 LEU A C 1
ATOM 687 O O . LEU A 1 87 ? 7.475 -2.432 -0.958 1.00 91.88 87 LEU A O 1
ATOM 691 N N . ILE A 1 88 ? 9.300 -2.204 -2.247 1.00 90.75 88 ILE A N 1
ATOM 692 C CA . ILE A 1 88 ? 10.211 -2.857 -1.298 1.00 90.75 88 ILE A CA 1
ATOM 693 C C . ILE A 1 88 ? 10.362 -2.002 -0.033 1.00 90.75 88 ILE A C 1
ATOM 695 O O . ILE A 1 88 ? 10.193 -2.519 1.072 1.00 90.75 88 ILE A O 1
ATOM 699 N N . ARG A 1 89 ? 10.608 -0.692 -0.167 1.00 90.69 89 ARG A N 1
ATOM 700 C CA . ARG A 1 89 ? 10.731 0.225 0.982 1.00 90.69 89 ARG A CA 1
ATOM 701 C C . ARG A 1 89 ? 9.457 0.269 1.824 1.00 90.69 89 ARG A C 1
ATOM 703 O O . ARG A 1 89 ? 9.522 0.134 3.044 1.00 90.69 89 ARG A O 1
ATOM 710 N N . LEU A 1 90 ? 8.298 0.383 1.176 1.00 94.06 90 LEU A N 1
ATOM 711 C CA . LEU A 1 90 ? 6.998 0.346 1.849 1.00 94.06 90 LEU A CA 1
ATOM 712 C C . LEU A 1 90 ? 6.763 -1.007 2.532 1.00 94.06 90 LEU A C 1
ATOM 714 O O . LEU A 1 90 ? 6.276 -1.048 3.661 1.00 94.06 90 LEU A O 1
ATOM 718 N N . SER A 1 91 ? 7.156 -2.118 1.901 1.00 93.06 91 SER A N 1
ATOM 719 C CA . SER A 1 91 ? 7.009 -3.443 2.509 1.00 93.06 91 SER A CA 1
ATOM 720 C C . SER A 1 91 ? 7.824 -3.606 3.794 1.00 93.06 91 SER A C 1
ATOM 722 O O . SER A 1 91 ? 7.335 -4.224 4.737 1.00 93.06 91 SER A O 1
ATOM 724 N N . ASP A 1 92 ? 9.018 -3.014 3.866 1.00 91.12 92 ASP A N 1
ATOM 725 C CA . ASP A 1 92 ? 9.844 -3.012 5.075 1.00 91.12 92 ASP A CA 1
ATOM 726 C C . ASP A 1 92 ? 9.225 -2.110 6.154 1.00 91.12 92 ASP A C 1
ATOM 728 O O . ASP A 1 92 ? 8.935 -2.565 7.261 1.00 91.12 92 ASP A O 1
ATOM 732 N N . ARG A 1 93 ? 8.891 -0.861 5.797 1.00 91.94 93 ARG A N 1
ATOM 733 C CA . ARG A 1 93 ? 8.304 0.137 6.709 1.00 91.94 93 ARG A CA 1
ATOM 734 C C . ARG A 1 93 ? 7.010 -0.342 7.371 1.00 91.94 93 ARG A C 1
ATOM 736 O O . ARG A 1 93 ? 6.822 -0.154 8.571 1.00 91.94 93 ARG A O 1
ATOM 743 N N . TYR A 1 94 ? 6.127 -0.972 6.599 1.00 93.81 94 TYR A N 1
ATOM 744 C CA . TYR A 1 94 ? 4.827 -1.461 7.069 1.00 93.81 94 TYR A CA 1
ATOM 745 C C . TYR A 1 94 ? 4.835 -2.954 7.425 1.00 93.81 94 TYR A C 1
ATOM 747 O O . TYR A 1 94 ? 3.780 -3.537 7.680 1.00 93.81 94 TYR A O 1
ATOM 755 N N . LEU A 1 95 ? 6.007 -3.594 7.477 1.00 93.25 95 LEU A N 1
ATOM 756 C CA . LEU A 1 95 ? 6.171 -4.992 7.890 1.00 93.25 95 LEU A CA 1
ATOM 757 C C . LEU A 1 95 ? 5.262 -5.960 7.102 1.00 93.25 95 LEU A C 1
ATOM 759 O O . LEU A 1 95 ? 4.488 -6.735 7.680 1.00 93.25 95 LEU A O 1
ATOM 763 N N . CYS A 1 96 ? 5.353 -5.887 5.773 1.00 92.75 96 CYS A N 1
ATOM 764 C CA . CYS A 1 96 ? 4.582 -6.650 4.787 1.00 92.75 96 CYS A CA 1
ATOM 765 C C . CYS A 1 96 ? 5.479 -7.659 4.033 1.00 92.75 96 CYS A C 1
ATOM 767 O O . CYS A 1 96 ? 5.756 -7.462 2.847 1.00 92.75 96 CYS A O 1
ATOM 769 N N . PRO A 1 97 ? 5.937 -8.751 4.673 1.00 85.81 97 PRO A N 1
ATO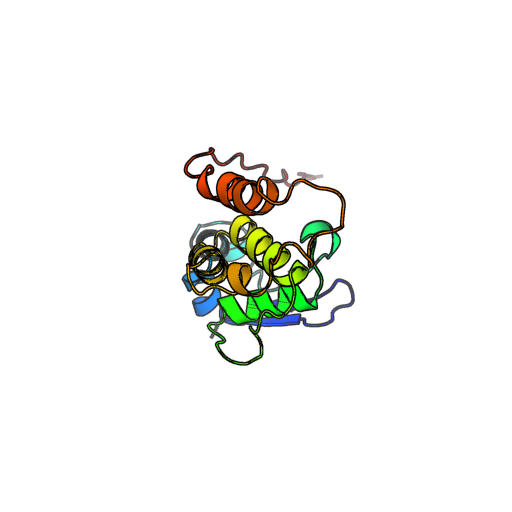M 770 C CA . PRO A 1 97 ? 6.922 -9.669 4.085 1.00 85.81 97 PRO A CA 1
ATOM 771 C C . PRO A 1 97 ? 6.436 -10.354 2.798 1.00 85.81 97 PRO A C 1
ATOM 773 O O . PRO A 1 97 ? 7.214 -10.610 1.888 1.00 85.81 97 PRO A O 1
ATOM 776 N N . THR A 1 98 ? 5.130 -10.585 2.661 1.00 87.81 98 THR A N 1
ATOM 777 C CA . THR A 1 98 ? 4.563 -11.194 1.449 1.00 87.81 98 THR A CA 1
ATOM 778 C C . THR A 1 98 ? 4.700 -10.298 0.217 1.00 87.81 98 THR A C 1
ATOM 780 O O . THR A 1 98 ? 4.690 -10.796 -0.908 1.00 87.81 98 THR A O 1
ATOM 783 N N . LEU A 1 99 ? 4.803 -8.974 0.392 1.00 88.25 99 LEU A N 1
ATOM 784 C CA . LEU A 1 99 ? 5.034 -8.049 -0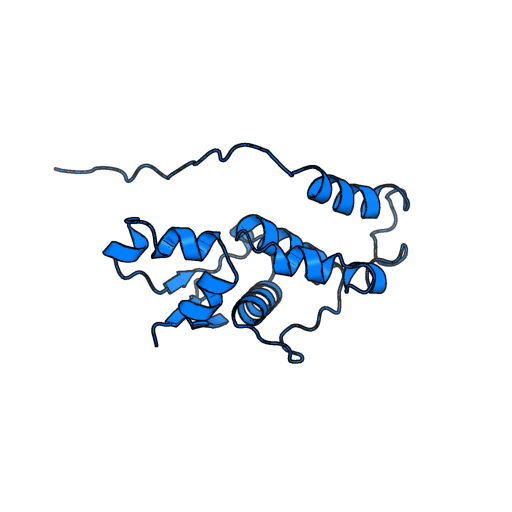.716 1.00 88.25 99 LEU A CA 1
ATOM 785 C C . LEU A 1 99 ? 6.498 -8.077 -1.160 1.00 88.25 99 LEU A C 1
ATOM 787 O O . LEU A 1 99 ? 6.751 -8.190 -2.357 1.00 88.25 99 LEU A O 1
ATOM 791 N N . SER A 1 100 ? 7.452 -8.017 -0.227 1.00 85.94 100 SER A N 1
ATOM 792 C CA . SER A 1 100 ? 8.876 -8.112 -0.574 1.00 85.94 100 SER A CA 1
ATOM 793 C C . SER A 1 100 ? 9.200 -9.452 -1.235 1.00 85.94 100 SER A C 1
ATOM 795 O O . SER A 1 100 ? 9.868 -9.473 -2.267 1.00 85.94 100 SER A O 1
ATOM 797 N N . GLU A 1 101 ? 8.653 -10.557 -0.723 1.00 86.75 101 GLU A N 1
ATOM 798 C CA . GLU A 1 101 ? 8.785 -11.887 -1.332 1.00 86.75 101 GLU A CA 1
ATOM 799 C C . GLU A 1 101 ? 8.236 -11.926 -2.763 1.00 86.75 101 GLU A C 1
ATOM 801 O O . GLU A 1 101 ? 8.901 -12.436 -3.663 1.00 86.75 101 GLU A O 1
ATOM 806 N N . PHE A 1 102 ? 7.051 -11.356 -3.008 1.00 86.88 102 PHE A N 1
ATOM 807 C CA . PHE A 1 102 ? 6.470 -11.291 -4.351 1.00 86.88 102 PHE A CA 1
ATOM 808 C C . PHE A 1 102 ? 7.358 -10.496 -5.316 1.00 86.88 102 PHE A C 1
ATOM 810 O O . PHE A 1 102 ? 7.679 -10.977 -6.411 1.00 86.88 102 PHE A O 1
ATOM 817 N N . VAL A 1 103 ? 7.773 -9.296 -4.899 1.00 86.38 103 VAL A N 1
ATOM 818 C CA . VAL A 1 103 ? 8.558 -8.369 -5.720 1.00 86.38 103 VAL A CA 1
ATOM 819 C C . VAL A 1 103 ? 9.923 -8.969 -6.082 1.00 86.38 103 VAL A C 1
ATOM 821 O O . VAL A 1 103 ? 10.332 -8.888 -7.245 1.00 86.38 103 VAL A O 1
ATOM 824 N N . CYS A 1 104 ? 10.577 -9.624 -5.118 1.00 83.44 104 CYS A N 1
ATOM 825 C CA . CYS A 1 104 ? 11.919 -10.198 -5.242 1.00 83.44 104 CYS A CA 1
ATOM 826 C C . CYS A 1 104 ? 11.945 -11.684 -5.643 1.00 83.44 104 CYS A C 1
ATOM 828 O O . CYS A 1 104 ? 13.024 -12.269 -5.730 1.00 83.44 104 CYS A O 1
ATOM 830 N N . SER A 1 105 ? 10.792 -12.319 -5.879 1.00 83.00 105 SER A N 1
ATOM 831 C CA . SER A 1 105 ? 10.733 -13.744 -6.227 1.00 83.00 105 SER A CA 1
ATOM 832 C C . SER A 1 105 ? 11.537 -14.079 -7.502 1.00 83.00 105 SER A C 1
ATOM 834 O O . SER A 1 105 ? 11.771 -13.206 -8.343 1.00 83.00 105 SER A O 1
ATOM 836 N N . PRO A 1 106 ? 11.918 -15.353 -7.731 1.00 75.56 106 PRO A N 1
ATOM 837 C CA . PRO A 1 106 ? 12.662 -15.759 -8.933 1.00 75.56 106 PRO A CA 1
ATOM 838 C C . PRO A 1 106 ? 11.979 -15.416 -10.269 1.00 75.56 106 PRO A C 1
ATOM 840 O O . PRO A 1 106 ? 12.651 -15.314 -11.300 1.00 75.56 106 PRO A O 1
ATOM 843 N N . HIS A 1 107 ? 10.657 -15.229 -10.249 1.00 79.62 107 HIS A N 1
ATOM 844 C CA . HIS A 1 107 ? 9.830 -14.785 -11.378 1.00 79.62 107 HIS A CA 1
ATOM 845 C C . HIS A 1 107 ? 9.201 -13.400 -11.131 1.00 79.62 107 HIS A C 1
ATOM 847 O O . HIS A 1 107 ? 8.248 -13.002 -11.804 1.00 79.62 107 HIS A O 1
ATOM 853 N N . GLY A 1 108 ? 9.730 -12.675 -10.148 1.00 79.88 108 GLY A N 1
ATOM 854 C CA . GLY A 1 108 ? 9.209 -11.421 -9.646 1.00 79.88 108 GLY A CA 1
ATOM 855 C C . GLY A 1 108 ? 9.486 -10.236 -10.575 1.00 79.88 108 GLY A C 1
ATOM 856 O O . GLY A 1 108 ? 10.348 -10.295 -11.459 1.00 79.88 108 GLY A O 1
ATOM 857 N N . PRO A 1 109 ? 8.753 -9.127 -10.393 1.00 80.19 109 PRO A N 1
ATOM 858 C CA . PRO A 1 109 ? 8.928 -7.895 -11.158 1.00 80.19 109 PRO A CA 1
ATOM 859 C C . PRO A 1 109 ? 10.354 -7.337 -11.144 1.00 80.19 109 PRO A C 1
ATOM 861 O O . PRO A 1 109 ? 10.821 -6.895 -12.190 1.00 80.19 109 PRO A O 1
ATOM 864 N N . VAL A 1 110 ? 11.081 -7.438 -10.024 1.00 80.44 110 VAL A N 1
ATOM 865 C CA . VAL A 1 110 ? 12.473 -6.959 -9.926 1.00 80.44 110 VAL A CA 1
ATOM 866 C C . VAL A 1 110 ? 13.365 -7.582 -10.990 1.00 80.44 110 VAL A C 1
ATOM 868 O O . VAL A 1 110 ? 14.068 -6.862 -11.687 1.00 80.44 110 VAL A O 1
ATOM 871 N N . ARG A 1 111 ? 13.288 -8.900 -11.186 1.00 74.81 111 ARG A N 1
ATOM 872 C CA . ARG A 1 111 ? 14.149 -9.606 -12.142 1.00 74.81 111 ARG A CA 1
ATOM 873 C C . ARG A 1 111 ? 13.819 -9.284 -13.601 1.00 74.81 111 ARG A C 1
ATOM 875 O O . ARG A 1 111 ? 14.686 -9.384 -14.460 1.00 74.81 111 ARG A O 1
ATOM 882 N N . ARG A 1 112 ? 12.562 -8.927 -13.886 1.00 75.19 112 ARG A N 1
ATOM 883 C CA . ARG A 1 112 ? 12.127 -8.531 -15.235 1.00 75.19 112 ARG A CA 1
ATOM 884 C C . ARG A 1 112 ? 12.514 -7.096 -15.573 1.00 75.19 112 ARG A C 1
ATOM 886 O O . ARG A 1 112 ? 12.717 -6.798 -16.742 1.00 75.19 112 ARG A O 1
ATOM 893 N N . ILE A 1 113 ? 12.545 -6.223 -14.569 1.00 76.81 113 ILE A N 1
ATOM 894 C CA . ILE A 1 113 ? 12.606 -4.772 -14.762 1.00 76.81 113 ILE A CA 1
ATOM 895 C C . ILE A 1 113 ? 13.998 -4.218 -14.473 1.00 76.81 113 ILE A C 1
ATOM 897 O O . ILE A 1 113 ? 14.447 -3.341 -15.199 1.00 76.81 113 ILE A O 1
ATOM 901 N N . LEU A 1 114 ? 14.690 -4.723 -13.448 1.00 66.06 114 LEU A N 1
ATOM 902 C CA . LEU A 1 114 ? 16.066 -4.333 -13.150 1.00 66.06 114 LEU A CA 1
ATOM 903 C C . LEU A 1 114 ? 17.021 -5.109 -14.057 1.00 66.06 114 LEU A C 1
ATOM 905 O O . LEU A 1 114 ? 17.583 -6.137 -13.682 1.00 66.06 114 LEU A O 1
ATOM 909 N N . THR A 1 115 ? 17.186 -4.605 -15.274 1.00 63.31 115 THR A N 1
ATOM 910 C CA . THR A 1 115 ? 18.293 -4.960 -16.165 1.00 63.31 115 THR A CA 1
ATOM 911 C C . THR A 1 115 ? 19.392 -3.900 -16.044 1.00 63.31 115 THR A C 1
ATOM 913 O O . THR A 1 115 ? 19.113 -2.758 -15.667 1.00 63.31 115 THR A O 1
ATOM 916 N N . GLY A 1 116 ? 20.642 -4.247 -16.374 1.00 52.16 116 GLY A N 1
ATOM 917 C CA . GLY A 1 116 ? 21.795 -3.334 -16.270 1.00 52.16 116 GLY A CA 1
ATOM 918 C C . GLY A 1 116 ? 21.653 -1.998 -17.022 1.00 52.16 116 GLY A C 1
ATOM 919 O O . GLY A 1 116 ? 22.402 -1.073 -16.742 1.00 52.16 116 GLY A O 1
ATOM 920 N N . GLU A 1 117 ? 20.673 -1.873 -17.921 1.00 50.09 117 GLU A N 1
ATOM 921 C CA . GLU A 1 117 ? 20.369 -0.673 -18.717 1.00 50.09 117 GLU A CA 1
ATOM 922 C C . GLU A 1 117 ? 19.374 0.292 -18.043 1.00 50.09 117 GLU A C 1
ATOM 924 O O . GLU A 1 117 ? 19.287 1.457 -18.416 1.00 50.09 117 GLU A O 1
ATOM 929 N N . THR A 1 118 ? 18.618 -0.172 -17.042 1.00 51.56 118 THR A N 1
ATOM 930 C CA . THR A 1 118 ? 17.636 0.646 -16.291 1.00 51.56 118 THR A CA 1
ATOM 931 C C . THR A 1 118 ? 18.216 1.283 -15.027 1.00 51.56 118 THR A C 1
ATOM 933 O O . THR A 1 118 ? 17.521 1.997 -14.301 1.00 51.56 118 THR A O 1
ATOM 936 N N . LEU A 1 119 ? 19.500 1.035 -14.765 1.00 49.34 119 LEU A N 1
ATOM 937 C CA . LEU A 1 119 ? 20.268 1.642 -13.686 1.00 49.34 119 LEU A CA 1
ATOM 938 C C . LEU A 1 119 ? 20.996 2.885 -14.230 1.00 49.34 119 LEU A C 1
ATOM 940 O O . LEU A 1 119 ? 21.505 2.844 -15.351 1.00 49.34 119 LEU A O 1
ATOM 944 N N . PRO A 1 120 ? 21.069 4.000 -13.478 1.00 46.69 120 PRO A N 1
ATOM 945 C CA . PRO A 1 120 ? 21.846 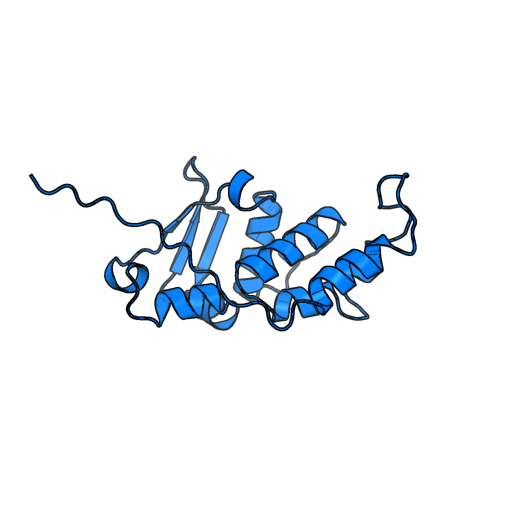5.163 -13.898 1.00 46.69 120 PRO A CA 1
ATOM 946 C C . PRO A 1 120 ? 23.297 4.738 -14.174 1.00 46.69 120 PRO A C 1
ATOM 948 O O . PRO A 1 120 ? 23.886 4.002 -13.384 1.00 46.69 120 PRO A O 1
ATOM 951 N N . ALA A 1 121 ? 23.840 5.180 -15.312 1.00 43.22 121 ALA A N 1
ATOM 952 C CA . ALA A 1 121 ? 25.024 4.650 -16.000 1.00 43.22 121 ALA A CA 1
ATOM 953 C C . ALA A 1 121 ? 26.388 4.830 -15.281 1.00 43.22 121 ALA A C 1
ATOM 955 O O . ALA A 1 121 ? 27.380 5.178 -15.916 1.00 43.22 121 ALA A O 1
ATOM 956 N N . GLY A 1 122 ? 26.477 4.607 -13.968 1.00 40.62 122 GLY A N 1
ATOM 957 C CA . GLY A 1 122 ? 27.686 4.898 -13.191 1.00 40.62 122 GLY A CA 1
ATOM 958 C C . GLY A 1 122 ? 27.930 4.051 -11.942 1.00 40.62 122 GLY A C 1
ATOM 959 O O . GLY A 1 122 ? 28.634 4.519 -11.054 1.00 40.62 122 GLY A O 1
ATOM 960 N N . GLY A 1 123 ? 27.376 2.840 -11.831 1.00 39.75 123 GLY A N 1
ATOM 961 C CA . GLY A 1 123 ? 27.665 1.945 -10.702 1.00 39.75 123 GLY A CA 1
ATOM 962 C C . GLY A 1 123 ? 27.764 0.483 -11.129 1.00 39.75 123 GLY A C 1
ATOM 963 O O . GLY A 1 123 ? 26.886 -0.008 -11.833 1.00 39.75 123 GLY A O 1
ATOM 964 N N . ASP A 1 124 ? 28.836 -0.192 -10.711 1.00 36.50 124 ASP A N 1
ATOM 965 C CA . ASP A 1 124 ? 29.184 -1.570 -11.067 1.00 36.50 124 ASP A CA 1
ATOM 966 C C . ASP A 1 124 ? 28.002 -2.557 -10.979 1.00 36.50 124 ASP A C 1
ATOM 968 O O . ASP A 1 124 ? 27.369 -2.761 -9.939 1.00 36.50 124 ASP A O 1
ATOM 972 N N . VAL A 1 125 ? 27.725 -3.202 -12.115 1.00 45.72 125 VAL A N 1
ATOM 973 C CA . VAL A 1 125 ? 26.472 -3.914 -12.433 1.00 45.72 125 VAL A CA 1
ATOM 974 C C . VAL A 1 125 ? 26.259 -5.194 -11.609 1.00 45.72 125 VAL A C 1
ATOM 976 O O . VAL A 1 125 ? 25.122 -5.606 -11.398 1.00 45.72 125 VAL A O 1
ATOM 979 N N . SER A 1 126 ? 27.321 -5.802 -11.076 1.00 40.59 126 SER A N 1
ATOM 980 C CA . SER A 1 126 ? 27.212 -6.980 -10.198 1.00 40.59 126 SER A CA 1
ATOM 981 C C . SER A 1 126 ? 27.009 -6.617 -8.727 1.00 40.59 126 SER A C 1
ATOM 983 O O . SER A 1 126 ? 26.605 -7.470 -7.947 1.00 40.59 126 SER A O 1
ATOM 985 N N . ALA A 1 127 ? 27.290 -5.374 -8.328 1.00 43.09 127 ALA A N 1
ATOM 986 C CA . ALA A 1 127 ? 27.223 -4.985 -6.928 1.00 43.09 127 ALA A CA 1
ATOM 987 C C . ALA A 1 127 ? 25.816 -4.534 -6.530 1.00 43.09 127 ALA A C 1
ATOM 989 O O . ALA A 1 127 ? 25.425 -4.782 -5.404 1.00 43.09 127 ALA A O 1
ATOM 990 N N . ASN A 1 128 ? 25.013 -3.920 -7.405 1.00 46.97 128 ASN A N 1
ATOM 991 C CA . ASN A 1 128 ? 23.808 -3.208 -6.953 1.00 46.97 128 ASN A CA 1
ATOM 992 C C . ASN A 1 128 ? 22.540 -4.054 -6.792 1.00 46.97 128 ASN A C 1
ATOM 994 O O . ASN A 1 128 ? 21.809 -3.828 -5.832 1.00 46.97 128 ASN A O 1
ATOM 998 N N . VAL A 1 129 ? 22.261 -5.029 -7.663 1.00 47.56 129 VAL A N 1
ATOM 999 C CA . VAL A 1 129 ? 21.106 -5.925 -7.447 1.00 47.56 129 VAL A CA 1
ATOM 1000 C C . VAL A 1 129 ? 21.389 -6.847 -6.270 1.00 47.56 129 VAL A C 1
ATOM 1002 O O . VAL A 1 129 ? 20.537 -6.979 -5.401 1.00 47.56 129 VAL A O 1
ATOM 1005 N N . ASP A 1 130 ? 22.610 -7.376 -6.169 1.00 42.38 130 ASP A N 1
ATOM 1006 C CA . ASP A 1 130 ? 23.035 -8.141 -5.003 1.00 42.38 130 ASP A CA 1
ATOM 1007 C C . ASP A 1 130 ? 23.193 -7.274 -3.759 1.00 42.38 130 ASP A C 1
ATOM 1009 O O . ASP A 1 130 ? 22.948 -7.795 -2.695 1.00 42.38 130 ASP A O 1
ATOM 1013 N N . THR A 1 131 ? 23.493 -5.971 -3.825 1.00 48.62 131 THR A N 1
ATOM 1014 C CA . THR A 1 131 ? 23.490 -5.082 -2.639 1.00 48.62 131 THR A CA 1
ATOM 1015 C C . THR A 1 131 ? 22.074 -4.705 -2.221 1.00 48.62 131 THR A C 1
ATOM 1017 O O . THR A 1 131 ? 21.800 -4.674 -1.028 1.00 48.62 131 THR A O 1
ATOM 1020 N N . VAL A 1 132 ? 21.146 -4.472 -3.154 1.00 49.09 132 VAL A N 1
ATOM 1021 C CA . VAL A 1 132 ? 19.721 -4.256 -2.845 1.00 49.09 132 VAL A CA 1
ATOM 1022 C C . VAL A 1 132 ? 19.048 -5.566 -2.425 1.00 49.09 132 VAL A C 1
ATOM 1024 O O . VAL A 1 132 ? 18.119 -5.548 -1.637 1.00 49.09 132 VAL A O 1
ATOM 1027 N N . LEU A 1 133 ? 19.517 -6.730 -2.863 1.00 49.66 133 LEU A N 1
ATOM 1028 C CA . LEU A 1 133 ? 19.036 -8.007 -2.343 1.00 49.66 133 LEU A CA 1
ATOM 1029 C C . LEU A 1 133 ? 19.766 -8.399 -1.047 1.00 49.66 133 LEU A C 1
ATOM 1031 O O . LEU A 1 133 ? 19.100 -8.875 -0.141 1.00 49.66 133 LEU A O 1
ATOM 1035 N N . HIS A 1 134 ? 21.064 -8.122 -0.864 1.00 46.94 134 HIS A N 1
ATOM 1036 C CA . HIS A 1 134 ? 21.832 -8.389 0.370 1.00 46.94 134 HIS A CA 1
ATOM 1037 C C . HIS A 1 134 ? 21.498 -7.422 1.506 1.00 46.94 134 HIS A C 1
ATOM 1039 O O . HIS A 1 134 ? 21.464 -7.854 2.657 1.00 46.94 134 HIS A O 1
ATOM 1045 N N . GLN A 1 135 ? 21.233 -6.137 1.238 1.00 47.69 135 GLN A N 1
ATOM 1046 C CA . GLN A 1 135 ? 20.774 -5.195 2.272 1.00 47.69 135 GLN A CA 1
ATOM 1047 C C . GLN A 1 135 ? 19.446 -5.644 2.884 1.00 47.69 135 GLN A C 1
ATOM 1049 O O . GLN A 1 135 ? 19.204 -5.385 4.062 1.00 47.69 135 GLN A O 1
ATOM 1054 N N . PHE A 1 136 ? 18.615 -6.339 2.104 1.00 45.97 136 PHE A N 1
ATOM 1055 C CA . PHE A 1 136 ? 17.292 -6.792 2.521 1.00 45.97 136 PHE A CA 1
ATOM 1056 C C . PHE A 1 136 ? 17.284 -8.268 2.963 1.00 45.97 136 PHE A C 1
ATOM 1058 O O . PHE A 1 136 ? 16.583 -8.608 3.911 1.00 45.97 136 PHE A O 1
ATOM 1065 N N . ALA A 1 137 ? 18.126 -9.133 2.389 1.00 41.75 137 ALA A N 1
ATOM 1066 C CA . ALA A 1 137 ? 18.335 -10.516 2.834 1.00 41.75 137 ALA A CA 1
ATOM 1067 C C . ALA A 1 137 ? 19.172 -10.606 4.127 1.00 41.75 137 ALA A C 1
ATOM 1069 O O . ALA A 1 137 ? 19.062 -11.582 4.865 1.00 41.75 137 ALA A O 1
ATOM 1070 N N . GLY A 1 138 ? 19.979 -9.584 4.439 1.00 36.22 138 GLY A N 1
ATOM 1071 C CA . GLY A 1 138 ? 20.830 -9.520 5.633 1.00 36.22 138 GLY A CA 1
ATOM 1072 C C . GLY A 1 138 ? 20.186 -8.911 6.887 1.00 36.22 138 GLY A C 1
ATOM 1073 O O . GLY A 1 138 ? 20.837 -8.870 7.927 1.00 36.22 138 GLY A O 1
ATOM 1074 N N . ARG A 1 139 ? 18.931 -8.436 6.835 1.00 43.31 139 ARG A N 1
ATOM 1075 C CA . ARG A 1 139 ? 18.226 -7.821 7.986 1.00 43.31 139 ARG A CA 1
ATOM 1076 C C . ARG A 1 139 ? 17.213 -8.743 8.672 1.00 43.31 139 ARG A C 1
ATOM 1078 O O . ARG A 1 139 ? 16.284 -8.288 9.335 1.00 43.31 139 ARG A O 1
ATOM 1085 N N . GLY A 1 140 ? 17.437 -10.053 8.604 1.00 36.00 140 GLY A N 1
ATOM 1086 C CA . GLY A 1 140 ? 16.885 -10.967 9.598 1.00 36.00 140 GLY A CA 1
ATOM 1087 C C . GLY A 1 140 ? 17.582 -10.742 10.942 1.00 36.00 140 GLY A C 1
ATOM 1088 O O . GLY A 1 140 ? 18.651 -11.292 11.164 1.00 36.00 140 GLY A O 1
ATOM 1089 N N . SER A 1 141 ? 16.954 -9.975 11.839 1.00 40.03 141 SER A N 1
ATOM 1090 C CA . SER A 1 141 ? 17.410 -9.621 13.203 1.00 40.03 141 SER A CA 1
ATOM 1091 C C . SER A 1 141 ? 18.210 -8.319 13.322 1.00 40.03 141 SER A C 1
ATOM 1093 O O . SER A 1 141 ? 19.420 -8.321 13.520 1.00 40.03 141 SER A O 1
ATOM 1095 N N . ALA A 1 142 ? 17.512 -7.184 13.340 1.00 30.28 142 ALA A N 1
ATOM 1096 C CA . ALA A 1 142 ? 17.978 -6.021 14.088 1.00 30.28 142 ALA A CA 1
ATOM 1097 C C . ALA A 1 142 ? 16.821 -5.474 14.929 1.00 30.28 142 ALA A C 1
ATOM 1099 O O . ALA A 1 142 ? 15.740 -5.179 14.427 1.00 30.28 142 ALA A O 1
ATOM 1100 N N . SER A 1 143 ? 17.071 -5.432 16.234 1.00 30.94 143 SER A N 1
ATOM 1101 C CA . SER A 1 143 ? 16.172 -5.031 17.309 1.00 30.94 143 SER A CA 1
ATOM 1102 C C . SER A 1 143 ? 15.410 -3.735 17.007 1.00 30.94 143 SER A C 1
ATOM 1104 O O . SER A 1 143 ? 16.003 -2.723 16.639 1.00 30.94 143 SER A O 1
ATOM 1106 N N . LEU A 1 144 ? 14.095 -3.770 17.231 1.00 31.34 144 LEU A N 1
ATOM 1107 C CA . LEU A 1 144 ? 13.197 -2.617 17.227 1.00 31.34 144 LEU A CA 1
ATOM 1108 C C . LEU A 1 144 ? 13.726 -1.540 18.187 1.00 31.34 144 LEU A C 1
ATOM 1110 O O . LEU A 1 144 ? 13.711 -1.740 19.400 1.00 31.34 144 LEU A O 1
ATOM 1114 N N . HIS A 1 145 ? 14.148 -0.388 17.666 1.00 25.62 145 HIS A N 1
ATOM 1115 C CA . HIS A 1 145 ? 14.256 0.828 18.470 1.00 25.62 145 HIS A CA 1
ATOM 1116 C C . HIS A 1 145 ? 12.989 1.656 18.246 1.00 25.62 145 HIS A C 1
ATOM 1118 O O . HIS A 1 145 ? 12.840 2.364 17.252 1.00 25.62 145 HIS A O 1
ATOM 1124 N N . MET A 1 146 ? 12.036 1.496 19.164 1.00 28.08 146 MET A N 1
ATOM 1125 C CA . MET A 1 146 ? 10.809 2.284 19.235 1.00 28.08 146 MET A CA 1
ATOM 1126 C C . MET A 1 146 ? 11.148 3.703 19.699 1.00 28.08 146 MET A C 1
ATOM 1128 O O . MET A 1 146 ? 11.356 3.935 20.887 1.00 28.08 146 MET A O 1
ATOM 1132 N N . SER A 1 147 ? 11.151 4.665 18.782 1.00 23.81 147 SER A N 1
ATOM 1133 C CA . SER A 1 147 ? 11.046 6.080 19.144 1.00 23.81 147 SER A CA 1
ATOM 1134 C C . SER A 1 147 ? 9.575 6.480 19.067 1.00 23.81 147 SER A C 1
ATOM 1136 O O . SER A 1 147 ? 9.094 6.948 18.039 1.00 23.81 147 SER A O 1
ATOM 1138 N N . VAL A 1 148 ? 8.842 6.245 20.156 1.00 30.19 148 VAL A N 1
ATOM 1139 C CA . VAL A 1 148 ? 7.512 6.830 20.374 1.00 30.19 148 VAL A CA 1
ATOM 1140 C C . VAL A 1 148 ? 7.707 8.333 20.609 1.00 30.19 148 VAL A C 1
ATOM 1142 O O . VAL A 1 148 ? 8.452 8.691 21.526 1.00 30.19 148 VAL A O 1
ATOM 1145 N N . PRO A 1 149 ? 7.068 9.240 19.848 1.00 28.77 149 PRO A N 1
ATOM 1146 C CA . PRO A 1 149 ? 7.064 10.650 20.202 1.00 28.77 149 PRO A CA 1
ATOM 1147 C C . PRO A 1 149 ? 6.322 10.813 21.530 1.00 28.77 149 PRO A C 1
ATOM 1149 O O . PRO A 1 149 ? 5.128 10.532 21.638 1.00 28.77 149 PRO A O 1
ATOM 1152 N N . LEU A 1 150 ? 7.055 11.237 22.558 1.00 27.67 150 LEU A N 1
ATOM 1153 C CA . LEU A 1 150 ? 6.521 11.567 23.871 1.00 27.67 150 LEU A CA 1
ATOM 1154 C C . LEU A 1 150 ? 5.458 12.663 23.692 1.00 27.67 150 LEU A C 1
ATOM 1156 O O . LEU A 1 150 ? 5.782 13.800 23.344 1.00 27.67 150 LEU A O 1
ATOM 1160 N N . ALA A 1 151 ? 4.187 12.325 23.914 1.00 33.38 151 ALA A N 1
ATOM 1161 C CA . ALA A 1 151 ? 3.112 13.303 23.976 1.00 33.38 151 ALA A CA 1
ATOM 1162 C C . ALA A 1 151 ? 3.485 14.375 25.014 1.00 33.38 151 ALA A C 1
ATOM 1164 O O . ALA A 1 151 ? 3.631 14.082 26.205 1.00 33.38 151 ALA A O 1
ATOM 1165 N N . ARG A 1 152 ? 3.674 15.618 24.553 1.00 33.53 152 ARG A N 1
ATOM 1166 C CA . ARG A 1 152 ? 3.868 16.784 25.417 1.00 33.53 152 ARG A CA 1
ATOM 1167 C C . ARG A 1 152 ? 2.653 16.908 26.335 1.00 33.53 152 ARG A C 1
ATOM 1169 O O . ARG A 1 152 ? 1.577 17.319 25.913 1.00 33.53 152 ARG A O 1
ATOM 1176 N N . ARG A 1 153 ? 2.850 16.562 27.606 1.00 37.94 153 ARG A N 1
ATOM 1177 C CA . ARG A 1 153 ? 2.005 17.006 28.713 1.00 37.94 153 ARG A CA 1
ATOM 1178 C C . ARG A 1 153 ? 2.098 18.529 28.796 1.00 37.94 153 ARG A C 1
ATOM 1180 O O . ARG A 1 153 ? 3.144 19.040 29.180 1.00 37.94 153 ARG A O 1
ATOM 1187 N N . HIS A 1 154 ? 1.004 19.229 28.527 1.00 34.81 154 HIS A N 1
ATOM 1188 C CA . HIS A 1 154 ? 0.743 20.514 29.168 1.00 34.81 154 HIS A CA 1
ATOM 1189 C C . HIS A 1 154 ? -0.633 20.460 29.829 1.00 34.81 154 HIS A C 1
ATOM 1191 O O . HIS A 1 154 ? -1.667 20.632 29.196 1.00 34.81 154 HIS A O 1
ATOM 1197 N N . LEU A 1 155 ? -0.589 20.135 31.121 1.00 37.03 155 LEU A N 1
ATOM 1198 C CA . LEU A 1 155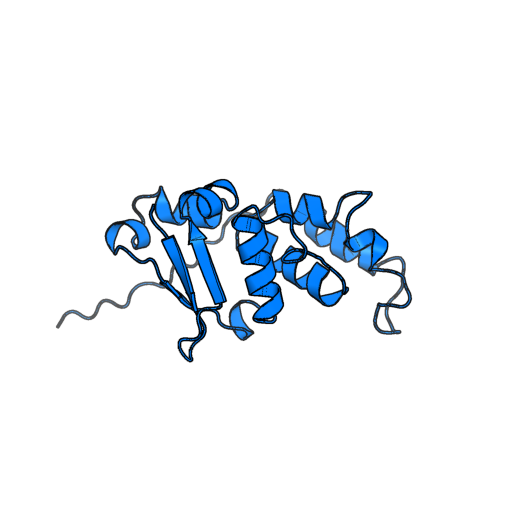 ? -1.519 20.621 32.129 1.00 37.03 155 LEU A CA 1
ATOM 1199 C C . LEU A 1 155 ? -0.935 21.944 32.629 1.00 37.03 155 LEU A C 1
ATOM 1201 O O . LEU A 1 155 ? 0.171 21.929 33.170 1.00 37.03 155 LEU A O 1
ATOM 1205 N N . HIS A 1 156 ? -1.634 23.047 32.383 1.00 40.59 156 HIS A N 1
ATOM 1206 C CA . HIS A 1 156 ? -2.086 24.014 33.387 1.00 40.59 156 HIS A CA 1
ATOM 1207 C C . HIS A 1 156 ? -2.920 25.098 32.708 1.00 40.59 156 HIS A C 1
ATOM 1209 O O . HIS A 1 156 ? -2.483 25.592 31.646 1.00 40.59 156 HIS A O 1
#

InterPro domains:
  IPR011333 SKP1/BTB/POZ domain superfamily [G3DSA:3.30.710.10] (4-107)

Radius of gyration: 17.54 Å; chains: 1; bounding box: 46×40×52 Å

pLDDT: mean 74.15, std 22.5, range [23.81, 96.12]

Secondary structure (DSSP, 8-state):
--EEEEE-TT--EEEEEEHHHHHHH-HHHHHHHHSS-HHHHHT--EEE--HHHHTS-HHHHHHHHHHHTT--SGGG---SHHHHHHHHHHHHHTT-HHHHHHHHSTTSHHHHH--TTSS-SSS-HHHHHHHHHHHHHT-S----------------